Protein AF-M0PHT5-F1 (afdb_monomer)

Foldseek 3Di:
DDDPCLDDPPDDPVNSQVVQLVVQLVVLLVVQQVVQVVVPHGRDPVSSVVSNVLSVPDPGHQDDPVPS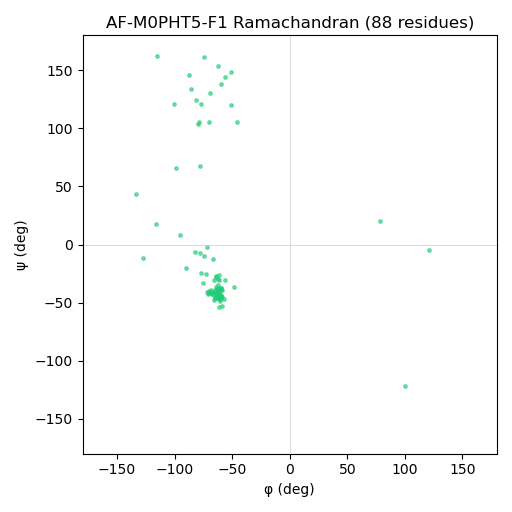DDPCNVVVSVVSVVVVVVVVVD

Structure (mmCIF, N/CA/C/O ba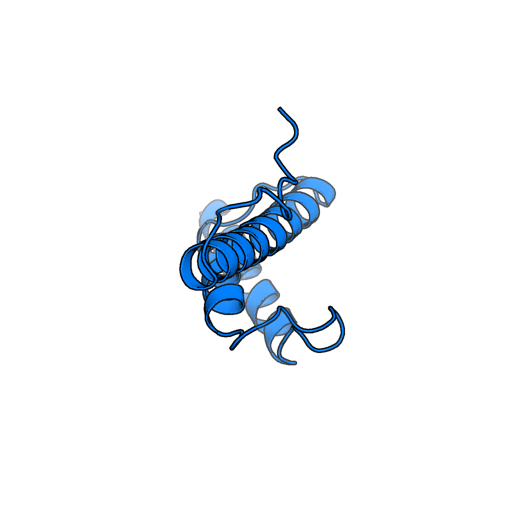ckbone):
data_AF-M0PHT5-F1
#
_entry.id   AF-M0PHT5-F1
#
loop_
_atom_site.group_PDB
_atom_site.id
_atom_site.type_symbol
_atom_site.label_atom_id
_atom_site.label_alt_id
_atom_site.label_comp_id
_atom_site.label_asym_id
_atom_site.label_entity_id
_atom_site.label_seq_id
_atom_site.pdbx_PDB_ins_code
_atom_site.Cartn_x
_atom_site.Cartn_y
_atom_site.Cartn_z
_atom_site.occupancy
_atom_site.B_iso_or_equiv
_atom_site.auth_seq_id
_atom_site.auth_comp_id
_atom_site.auth_asym_id
_atom_site.auth_atom_id
_atom_site.pdbx_PDB_model_num
ATOM 1 N N . ARG A 1 1 ? -2.679 19.467 -12.511 1.00 44.94 1 ARG A N 1
ATOM 2 C CA . ARG A 1 1 ? -1.626 19.423 -13.551 1.00 44.94 1 ARG A CA 1
ATOM 3 C C . ARG A 1 1 ? -1.488 17.954 -13.889 1.00 44.94 1 ARG A C 1
ATOM 5 O O . ARG A 1 1 ? -1.103 17.210 -13.006 1.00 44.94 1 ARG A O 1
ATOM 12 N N . ASP A 1 2 ? -1.960 17.547 -15.058 1.00 46.50 2 ASP A N 1
ATOM 13 C CA . ASP A 1 2 ? -2.000 16.140 -15.457 1.00 46.50 2 ASP A CA 1
ATOM 14 C C . ASP A 1 2 ? -0.611 15.729 -15.977 1.00 46.50 2 ASP A C 1
ATOM 16 O O . ASP A 1 2 ? -0.040 16.442 -16.808 1.00 46.50 2 ASP A O 1
ATOM 20 N N . GLN A 1 3 ? -0.015 14.685 -15.396 1.00 55.38 3 GLN A N 1
ATOM 21 C CA . GLN A 1 3 ? 1.394 14.300 -15.585 1.00 55.38 3 GLN A CA 1
ATOM 22 C C . GLN A 1 3 ? 1.582 12.936 -16.259 1.00 55.38 3 GLN A C 1
ATOM 24 O O . GLN A 1 3 ? 2.690 12.407 -16.252 1.00 55.38 3 GLN A O 1
ATOM 29 N N . THR A 1 4 ? 0.570 12.380 -16.927 1.00 53.31 4 THR A N 1
ATOM 30 C CA . THR A 1 4 ? 0.752 11.144 -17.704 1.00 53.31 4 THR A CA 1
ATOM 31 C C . THR A 1 4 ? 1.445 11.421 -19.046 1.00 53.31 4 THR A C 1
ATOM 33 O O . THR A 1 4 ? 0.853 11.296 -20.116 1.00 53.31 4 THR A O 1
ATOM 36 N N . LEU A 1 5 ? 2.715 11.826 -19.010 1.00 57.94 5 LEU A N 1
ATOM 37 C CA . LEU A 1 5 ? 3.576 11.938 -20.190 1.00 57.94 5 LEU A CA 1
ATOM 38 C C . LEU A 1 5 ? 4.471 10.702 -20.283 1.00 57.94 5 LEU A C 1
ATOM 40 O O . LEU A 1 5 ? 5.686 10.800 -20.156 1.00 57.94 5 LEU A O 1
ATOM 44 N N . ARG A 1 6 ? 3.850 9.539 -20.505 1.00 56.09 6 ARG A N 1
ATOM 45 C CA . ARG A 1 6 ? 4.562 8.275 -20.772 1.00 56.09 6 ARG A CA 1
ATOM 46 C C . ARG A 1 6 ? 5.311 8.275 -22.109 1.00 56.09 6 ARG A C 1
ATOM 48 O O . ARG A 1 6 ? 6.123 7.395 -22.341 1.00 56.09 6 ARG A O 1
ATOM 55 N N . ASP A 1 7 ? 5.047 9.261 -22.964 1.00 52.25 7 ASP A N 1
ATOM 56 C CA . ASP A 1 7 ? 5.481 9.261 -24.362 1.00 52.25 7 ASP A CA 1
ATOM 57 C C . ASP A 1 7 ? 6.098 10.609 -24.771 1.00 52.25 7 ASP A C 1
ATOM 59 O O . ASP A 1 7 ? 5.779 11.197 -25.806 1.00 52.25 7 ASP A O 1
ATOM 63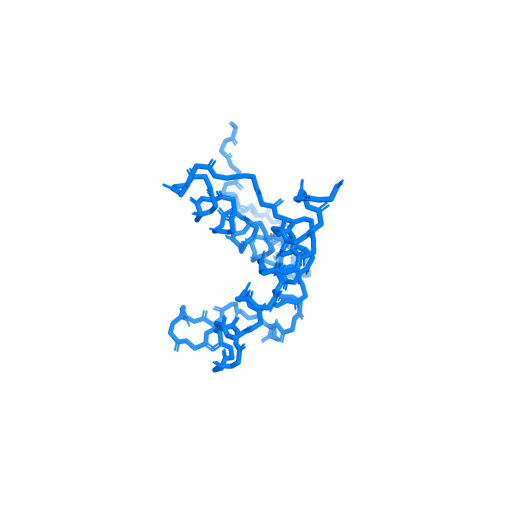 N N . ARG A 1 8 ? 6.947 11.180 -23.903 1.00 57.25 8 ARG A N 1
ATOM 64 C CA . ARG A 1 8 ? 7.761 12.328 -24.310 1.00 57.25 8 ARG A CA 1
ATOM 65 C C . ARG A 1 8 ? 8.934 11.790 -25.120 1.00 57.25 8 ARG A C 1
ATOM 67 O O . ARG A 1 8 ? 9.864 11.221 -24.559 1.00 57.25 8 ARG A O 1
ATOM 74 N N . GLU A 1 9 ? 8.873 11.978 -26.432 1.00 50.16 9 GLU A N 1
ATOM 75 C CA . GLU A 1 9 ? 9.972 11.711 -27.360 1.00 50.16 9 GLU A CA 1
ATOM 76 C C . GLU A 1 9 ? 11.282 12.301 -26.786 1.00 50.16 9 GLU A C 1
ATOM 78 O O . GLU A 1 9 ? 11.439 13.521 -26.702 1.00 50.16 9 GLU A O 1
ATOM 83 N N . GLY A 1 10 ? 12.171 11.433 -26.276 1.00 62.12 10 GLY A N 1
ATOM 84 C CA . GLY A 1 10 ? 13.431 11.815 -25.620 1.00 62.12 10 GLY A CA 1
ATOM 85 C C . GLY A 1 10 ? 13.638 11.359 -24.166 1.00 62.12 10 GLY A C 1
ATOM 86 O O . GLY A 1 10 ? 14.727 11.582 -23.642 1.00 62.12 10 GLY A O 1
ATOM 87 N N . THR A 1 11 ? 12.662 10.727 -23.505 1.00 68.06 11 THR A N 1
ATOM 88 C CA . THR A 1 11 ? 12.896 10.081 -22.198 1.00 68.06 11 THR A CA 1
ATOM 89 C C . THR A 1 11 ? 13.618 8.748 -22.398 1.00 68.06 11 THR A C 1
ATOM 91 O O . THR A 1 11 ? 13.125 7.875 -23.110 1.00 68.06 11 THR A O 1
ATOM 94 N N . ASP A 1 12 ? 14.800 8.592 -21.803 1.00 75.44 12 ASP A N 1
ATOM 95 C CA . ASP A 1 12 ? 15.543 7.335 -21.865 1.00 75.44 12 ASP A CA 1
ATOM 96 C C . ASP A 1 12 ? 14.909 6.261 -20.953 1.00 75.44 12 ASP A C 1
ATOM 98 O O . ASP A 1 12 ? 14.133 6.565 -20.042 1.00 75.44 12 ASP A O 1
ATOM 102 N N . ALA A 1 13 ? 15.240 4.994 -21.206 1.00 73.31 13 ALA A N 1
ATOM 103 C CA . ALA A 1 13 ? 14.631 3.851 -20.529 1.00 73.31 13 ALA A CA 1
ATOM 104 C C . ALA A 1 13 ? 14.863 3.829 -19.005 1.00 73.31 13 ALA A C 1
ATOM 106 O O . ALA A 1 13 ? 14.001 3.350 -18.272 1.00 73.31 13 ALA A O 1
ATOM 107 N N . GLU A 1 14 ? 15.987 4.357 -18.514 1.00 73.25 14 GLU A N 1
ATOM 108 C CA . GLU A 1 14 ? 16.290 4.418 -17.081 1.00 73.25 14 GLU A CA 1
ATOM 109 C C . GLU A 1 14 ? 15.400 5.451 -16.381 1.00 73.25 14 GLU A C 1
ATOM 111 O O . GLU A 1 14 ? 14.823 5.173 -15.327 1.00 73.25 14 GLU A O 1
ATOM 116 N N . THR A 1 15 ? 15.208 6.615 -17.011 1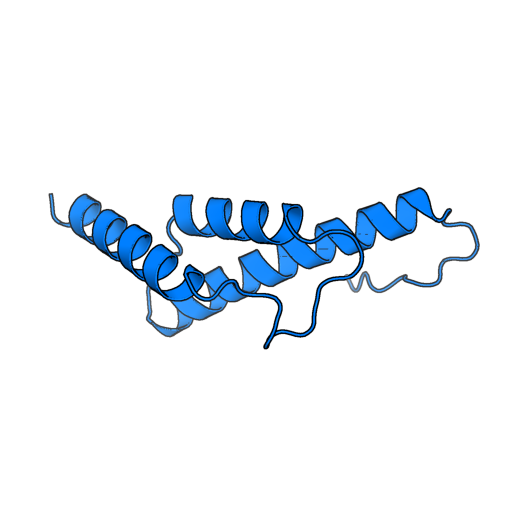.00 74.12 15 THR A N 1
ATOM 117 C CA . THR A 1 15 ? 14.289 7.648 -16.520 1.00 74.12 15 THR A CA 1
ATOM 118 C C . THR A 1 15 ? 12.838 7.157 -16.526 1.00 74.12 15 THR A C 1
ATOM 120 O O . THR A 1 15 ? 12.112 7.392 -15.560 1.00 74.12 15 THR A O 1
ATOM 123 N N . ALA A 1 16 ? 12.412 6.446 -17.575 1.00 71.50 16 ALA A N 1
ATOM 124 C CA . ALA A 1 16 ? 11.078 5.847 -17.637 1.00 71.50 16 ALA A CA 1
ATOM 125 C C . ALA A 1 16 ? 10.868 4.811 -16.516 1.00 71.50 16 ALA A C 1
ATOM 127 O O . ALA A 1 16 ? 9.901 4.912 -15.766 1.00 71.50 16 ALA A O 1
ATOM 128 N N . ALA A 1 17 ? 11.831 3.906 -16.309 1.00 71.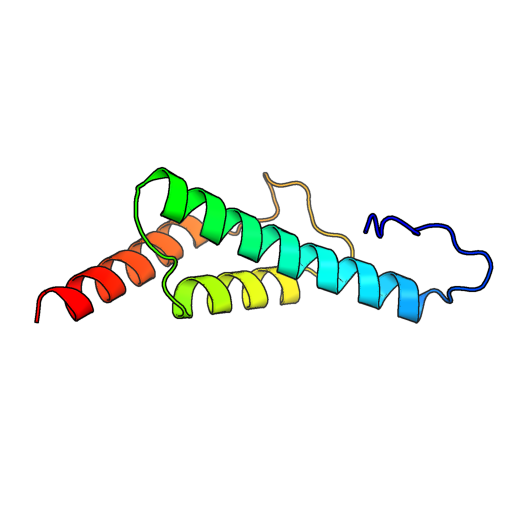56 17 ALA A N 1
ATOM 129 C CA . ALA A 1 17 ? 11.788 2.928 -15.220 1.00 71.56 17 ALA A CA 1
ATOM 130 C C . ALA A 1 17 ? 11.835 3.572 -13.820 1.00 71.56 17 ALA A C 1
ATOM 132 O O . ALA A 1 17 ? 11.343 3.010 -12.844 1.00 71.56 17 ALA A O 1
ATOM 133 N N . GLY A 1 18 ? 12.456 4.746 -13.675 1.00 69.38 18 GLY A N 1
ATOM 134 C CA . GLY A 1 18 ? 12.394 5.535 -12.442 1.00 69.38 18 GLY A CA 1
ATOM 135 C C . GLY A 1 18 ? 11.010 6.141 -12.192 1.00 69.38 18 GLY A C 1
ATOM 136 O O . GLY A 1 18 ? 10.536 6.141 -11.059 1.00 69.38 18 GLY A O 1
ATOM 137 N N . LEU A 1 19 ? 10.346 6.636 -13.242 1.00 68.12 19 LEU A N 1
ATOM 138 C CA . LEU A 1 19 ? 8.990 7.180 -13.147 1.00 68.12 19 LEU A CA 1
ATOM 139 C C . LEU A 1 19 ? 7.965 6.099 -12.799 1.00 68.12 19 LEU A C 1
ATOM 141 O O . LEU A 1 19 ? 7.106 6.353 -11.961 1.00 68.12 19 LEU A O 1
ATOM 145 N N . ASP A 1 20 ? 8.080 4.908 -13.388 1.00 73.62 20 ASP A N 1
ATOM 146 C CA . ASP A 1 20 ? 7.174 3.796 -13.089 1.00 73.62 20 ASP A CA 1
ATOM 147 C C . ASP A 1 20 ? 7.299 3.352 -11.622 1.00 73.62 20 ASP A C 1
ATOM 149 O O . ASP A 1 20 ? 6.288 3.287 -10.929 1.00 73.62 20 ASP A O 1
ATOM 153 N N . ARG A 1 21 ? 8.521 3.225 -11.088 1.00 74.06 21 ARG A N 1
ATOM 154 C CA . ARG A 1 21 ? 8.741 2.915 -9.660 1.00 74.06 21 ARG A CA 1
ATOM 155 C C . ARG A 1 21 ? 8.148 3.956 -8.705 1.00 74.06 21 ARG A C 1
ATOM 157 O O . ARG A 1 21 ? 7.615 3.603 -7.659 1.00 74.06 21 ARG A O 1
ATOM 164 N N . ASN A 1 22 ? 8.199 5.243 -9.057 1.00 83.50 22 ASN A N 1
ATOM 165 C CA . ASN A 1 22 ? 7.554 6.280 -8.245 1.00 83.50 22 ASN A CA 1
ATOM 166 C C . ASN A 1 22 ? 6.023 6.166 -8.289 1.00 83.50 22 ASN A C 1
ATOM 168 O O . ASN A 1 22 ? 5.374 6.332 -7.263 1.00 83.50 22 ASN A O 1
ATOM 172 N N . LEU A 1 23 ? 5.446 5.847 -9.455 1.00 84.88 23 LEU A N 1
ATOM 173 C CA . LEU A 1 23 ? 4.000 5.640 -9.582 1.00 84.88 23 LEU A CA 1
ATOM 174 C C . LEU A 1 23 ? 3.510 4.459 -8.737 1.00 84.88 23 LEU A C 1
ATOM 176 O O . LEU A 1 23 ? 2.401 4.512 -8.215 1.00 84.88 23 LEU A O 1
ATOM 180 N N . GLU A 1 24 ? 4.313 3.407 -8.608 1.00 86.62 24 GLU A N 1
ATOM 181 C CA . GLU A 1 24 ? 4.005 2.230 -7.788 1.00 86.62 24 GLU A CA 1
ATOM 182 C C . GLU A 1 24 ? 3.939 2.580 -6.301 1.00 86.62 24 GLU A C 1
ATOM 184 O O . GLU A 1 24 ? 2.953 2.260 -5.631 1.00 86.62 24 GLU A O 1
ATOM 189 N N . VAL A 1 25 ? 4.946 3.312 -5.815 1.00 89.06 25 VAL A N 1
ATOM 190 C CA . VAL A 1 25 ? 4.976 3.849 -4.449 1.00 89.06 25 VAL A CA 1
ATOM 191 C C . VAL A 1 25 ? 3.772 4.760 -4.204 1.00 89.06 25 VAL A C 1
ATOM 193 O O . VAL A 1 25 ? 3.008 4.529 -3.266 1.00 89.06 25 VAL A O 1
ATOM 196 N N . ASP A 1 26 ? 3.552 5.746 -5.078 1.00 90.00 26 ASP A N 1
ATOM 197 C CA . ASP A 1 26 ? 2.454 6.708 -4.953 1.00 90.00 26 ASP A CA 1
ATOM 198 C C . ASP A 1 26 ? 1.083 6.008 -4.953 1.00 90.00 26 ASP A C 1
ATOM 200 O O . ASP A 1 26 ? 0.178 6.387 -4.205 1.00 90.00 26 ASP A O 1
ATOM 204 N N . ALA A 1 27 ? 0.907 4.972 -5.780 1.00 89.56 27 ALA A N 1
ATOM 205 C CA . ALA A 1 27 ? -0.341 4.219 -5.862 1.00 89.56 27 ALA A CA 1
ATOM 206 C C . ALA A 1 27 ? -0.621 3.412 -4.586 1.00 89.56 27 ALA A C 1
ATOM 208 O O . ALA A 1 27 ? -1.768 3.381 -4.127 1.00 89.56 27 ALA A O 1
ATOM 209 N N . LEU A 1 28 ? 0.400 2.776 -4.004 1.00 90.06 28 LEU A N 1
ATOM 210 C CA . LEU A 1 28 ? 0.257 2.024 -2.758 1.00 90.06 28 LEU A CA 1
ATOM 211 C C . LEU A 1 28 ? 0.028 2.947 -1.556 1.00 90.06 28 LEU A C 1
ATOM 213 O O . LEU A 1 28 ? -0.868 2.681 -0.751 1.00 90.06 28 LEU A O 1
ATOM 217 N N . GLU A 1 29 ? 0.741 4.072 -1.469 1.00 94.00 29 GLU A N 1
ATOM 218 C CA . GLU A 1 29 ? 0.471 5.101 -0.458 1.00 94.00 29 GLU A CA 1
ATOM 219 C C . GLU A 1 29 ? -0.958 5.645 -0.573 1.00 94.00 29 GLU A C 1
ATOM 221 O O . GLU A 1 29 ? -1.679 5.741 0.424 1.00 94.00 29 GLU A O 1
ATOM 226 N N . LEU A 1 30 ? -1.412 5.952 -1.794 1.00 94.50 30 LEU A N 1
ATOM 227 C CA . LEU A 1 30 ? -2.771 6.432 -2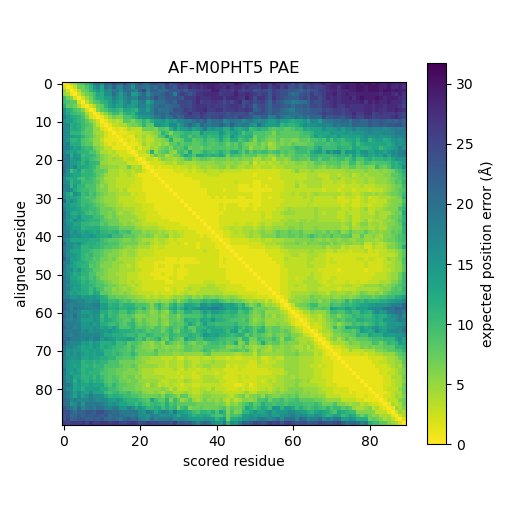.029 1.00 94.50 30 LEU A CA 1
ATOM 228 C C . LEU A 1 30 ? -3.820 5.395 -1.615 1.00 94.50 30 LEU A C 1
ATOM 230 O O . LEU A 1 30 ? -4.856 5.771 -1.065 1.00 94.50 30 LEU A O 1
ATOM 234 N N . ALA A 1 31 ? -3.571 4.105 -1.852 1.00 92.94 31 ALA A N 1
ATOM 235 C CA . ALA A 1 31 ? -4.464 3.033 -1.422 1.00 92.94 31 ALA A CA 1
ATOM 236 C C . ALA A 1 31 ? -4.577 2.965 0.109 1.00 92.94 31 ALA A C 1
ATOM 238 O O . ALA A 1 31 ? -5.686 2.819 0.629 1.00 92.94 31 ALA A O 1
ATOM 239 N N . VAL A 1 32 ? -3.461 3.136 0.827 1.00 94.19 32 VAL A N 1
ATOM 240 C CA . VAL A 1 32 ? -3.445 3.227 2.294 1.00 94.19 32 VAL A CA 1
ATOM 241 C C . VAL A 1 32 ? -4.267 4.425 2.764 1.00 94.19 32 VAL A C 1
ATOM 243 O O . VAL A 1 32 ? -5.206 4.243 3.537 1.00 94.19 32 VAL A O 1
ATOM 246 N N . VAL A 1 33 ? -3.984 5.625 2.247 1.00 96.25 33 VAL A N 1
ATOM 247 C CA . VAL A 1 33 ? -4.718 6.854 2.596 1.00 96.25 33 VAL A CA 1
ATOM 248 C C . VAL A 1 33 ? -6.213 6.693 2.315 1.00 96.25 33 VAL A C 1
ATOM 250 O O . VAL A 1 33 ? -7.050 7.013 3.156 1.00 96.25 33 VAL A O 1
ATOM 253 N N . ALA A 1 34 ? -6.585 6.177 1.143 1.00 94.88 34 ALA A N 1
ATOM 254 C CA . ALA A 1 34 ? -7.982 5.967 0.775 1.00 94.88 34 ALA A CA 1
ATOM 255 C C . ALA A 1 34 ? -8.674 4.953 1.702 1.00 94.88 34 ALA A C 1
ATOM 257 O O . ALA A 1 34 ? -9.807 5.176 2.124 1.00 94.88 34 ALA A O 1
ATOM 258 N N . GLY A 1 35 ? -7.994 3.858 2.050 1.00 91.94 35 GLY A N 1
ATOM 259 C CA . GLY A 1 35 ? -8.523 2.836 2.949 1.00 91.94 35 GLY A CA 1
ATOM 260 C C . GLY A 1 35 ? -8.756 3.361 4.364 1.00 91.94 35 GLY A C 1
ATOM 261 O O . GLY A 1 35 ? -9.827 3.146 4.933 1.00 91.94 35 GLY A O 1
ATOM 262 N N . THR A 1 36 ? -7.791 4.095 4.919 1.00 92.00 36 THR A N 1
ATOM 263 C CA . THR A 1 36 ? -7.885 4.631 6.284 1.00 92.00 36 THR A CA 1
ATOM 264 C C . THR A 1 36 ? -8.896 5.772 6.361 1.00 92.00 36 THR A C 1
ATOM 266 O O . THR A 1 36 ? -9.730 5.795 7.266 1.00 92.00 36 THR A O 1
ATOM 269 N N . THR A 1 37 ? -8.923 6.655 5.357 1.00 92.50 37 THR A N 1
ATOM 270 C CA . THR A 1 37 ? -9.922 7.735 5.280 1.00 92.50 37 THR A CA 1
ATOM 271 C C . THR A 1 37 ? -11.343 7.199 5.120 1.00 92.50 37 THR A C 1
ATOM 273 O O . THR A 1 37 ? -12.265 7.740 5.730 1.00 92.50 37 THR A O 1
ATOM 276 N N . ALA A 1 38 ? -11.545 6.107 4.372 1.00 93.19 38 ALA A N 1
ATOM 277 C CA . ALA A 1 38 ? -12.856 5.473 4.224 1.00 93.19 38 ALA A CA 1
ATOM 278 C C . ALA A 1 38 ? -13.424 4.945 5.553 1.00 93.19 38 ALA A C 1
ATOM 280 O O . ALA A 1 38 ? -14.643 4.927 5.730 1.00 93.19 38 ALA A O 1
ATOM 281 N N . VAL A 1 39 ? -12.560 4.555 6.497 1.00 90.00 39 VAL A N 1
ATOM 282 C CA . VAL A 1 39 ? -12.953 4.148 7.858 1.00 90.00 39 VAL A CA 1
ATOM 283 C C . VAL A 1 39 ? -12.867 5.291 8.879 1.00 90.00 39 VAL A C 1
ATOM 285 O O . VAL A 1 39 ? -13.069 5.066 10.069 1.00 90.00 39 VAL A O 1
ATOM 288 N N . GLY A 1 40 ? -12.623 6.524 8.421 1.00 90.62 40 GLY A N 1
ATOM 289 C CA . GLY A 1 40 ? -12.610 7.731 9.250 1.00 90.62 40 GLY A CA 1
ATOM 290 C C . GLY A 1 40 ? -11.336 7.938 10.071 1.00 90.62 40 GLY A C 1
ATOM 291 O O . GLY A 1 40 ? -11.382 8.669 11.057 1.00 90.62 40 GLY A O 1
ATOM 292 N N . GLY A 1 41 ? -10.230 7.297 9.692 1.00 88.62 41 GLY A N 1
ATOM 293 C CA . GLY A 1 41 ? -8.932 7.430 10.350 1.00 88.62 41 GLY A CA 1
ATOM 294 C C . GLY A 1 41 ? -7.863 8.061 9.460 1.00 88.62 41 GLY A C 1
ATOM 295 O O . GLY A 1 41 ? -7.966 8.077 8.231 1.00 88.62 41 GLY A O 1
ATOM 296 N N . ASP A 1 42 ? -6.799 8.531 10.100 1.00 90.50 42 ASP A N 1
ATOM 297 C CA . ASP A 1 42 ? -5.565 8.918 9.423 1.00 90.50 42 ASP A CA 1
ATOM 298 C C . ASP A 1 42 ? -4.639 7.700 9.277 1.00 90.50 42 ASP A C 1
ATOM 300 O O . ASP A 1 42 ? -4.632 6.821 10.148 1.00 90.50 42 ASP A O 1
ATOM 304 N N . PRO A 1 43 ? -3.868 7.603 8.182 1.00 89.31 43 PRO A N 1
ATOM 305 C CA . PRO A 1 43 ? -2.967 6.481 7.981 1.00 89.31 43 PRO A CA 1
ATOM 306 C C . PRO A 1 43 ? -1.795 6.516 8.972 1.00 89.31 43 PRO A C 1
ATOM 308 O O . PRO A 1 43 ? -1.125 7.546 9.082 1.00 89.31 43 PRO A O 1
ATOM 311 N N . PRO A 1 44 ? -1.498 5.400 9.670 1.00 92.25 44 PRO A N 1
ATOM 312 C CA . PRO A 1 44 ? -0.283 5.286 10.469 1.00 92.25 44 PRO A CA 1
ATOM 313 C C . PRO A 1 44 ? 0.965 5.470 9.596 1.00 92.25 44 PRO A C 1
ATOM 315 O O . PRO A 1 44 ? 1.042 4.904 8.507 1.00 92.25 44 PRO A O 1
ATOM 318 N N . GLU A 1 45 ? 1.968 6.203 10.084 1.00 92.81 45 GLU A N 1
ATOM 319 C CA . GLU A 1 45 ? 3.212 6.446 9.333 1.00 92.81 45 GLU A CA 1
ATOM 320 C C . GLU A 1 45 ? 3.934 5.136 8.981 1.00 92.81 45 GLU A C 1
ATOM 322 O O . GLU A 1 45 ? 4.342 4.940 7.843 1.00 92.81 45 GLU A O 1
ATOM 327 N N . GLU A 1 46 ? 3.948 4.174 9.905 1.00 93.00 46 GLU A N 1
ATOM 328 C CA . GLU A 1 46 ? 4.506 2.835 9.678 1.00 93.00 46 GLU A CA 1
ATOM 329 C C . GLU A 1 46 ? 3.749 2.043 8.592 1.00 93.00 46 GLU A C 1
ATOM 331 O O . GLU A 1 46 ? 4.327 1.196 7.914 1.00 93.00 46 GLU A O 1
ATOM 336 N N . LEU A 1 47 ? 2.457 2.325 8.382 1.00 92.75 47 LEU A N 1
ATOM 337 C CA . LEU A 1 47 ? 1.686 1.707 7.301 1.00 92.75 47 LEU A CA 1
ATOM 338 C C . LEU A 1 47 ? 2.042 2.319 5.936 1.00 92.75 47 LEU A C 1
ATOM 340 O O . LEU A 1 47 ? 2.043 1.608 4.933 1.00 92.75 47 LEU A O 1
ATOM 344 N N . LEU A 1 48 ? 2.376 3.613 5.897 1.00 93.81 48 LEU A N 1
ATOM 345 C CA . LEU A 1 48 ? 2.895 4.273 4.695 1.00 93.81 48 LEU A CA 1
ATOM 346 C C . LEU A 1 48 ? 4.317 3.799 4.367 1.00 93.81 48 LEU A C 1
ATOM 348 O O . LEU A 1 48 ? 4.620 3.546 3.206 1.00 93.81 48 LEU A O 1
ATOM 352 N N . GLU A 1 49 ? 5.173 3.625 5.375 1.00 94.00 49 GLU A N 1
ATOM 353 C CA . GLU A 1 49 ? 6.504 3.028 5.199 1.00 94.00 49 GLU A CA 1
ATOM 354 C C . GLU A 1 49 ? 6.405 1.604 4.650 1.00 94.00 49 GLU A C 1
ATOM 356 O O . GLU A 1 49 ? 7.035 1.288 3.644 1.00 94.00 49 GLU A O 1
ATOM 361 N N . TYR A 1 50 ? 5.524 0.780 5.221 1.00 92.44 50 TYR A N 1
ATOM 362 C CA . TYR A 1 50 ? 5.292 -0.571 4.717 1.00 92.44 50 TYR A CA 1
ATOM 363 C C . TYR A 1 50 ? 4.812 -0.588 3.254 1.00 92.44 50 TYR A C 1
ATOM 365 O O . TYR A 1 50 ? 5.226 -1.448 2.478 1.00 92.44 50 TYR A O 1
ATOM 373 N N . ALA A 1 51 ? 3.973 0.370 2.845 1.00 91.94 51 ALA A N 1
ATOM 374 C CA . ALA A 1 51 ? 3.542 0.505 1.454 1.00 91.94 51 ALA A CA 1
ATOM 375 C C . ALA A 1 51 ? 4.704 0.847 0.501 1.00 91.94 51 ALA A C 1
ATOM 377 O O . ALA A 1 51 ? 4.759 0.312 -0.606 1.00 91.94 51 ALA A O 1
ATOM 378 N N . ARG A 1 52 ? 5.653 1.689 0.930 1.00 90.62 52 ARG A N 1
ATOM 379 C CA . ARG A 1 52 ? 6.870 1.996 0.155 1.00 90.62 52 ARG A CA 1
ATOM 380 C C . ARG A 1 52 ? 7.754 0.770 -0.013 1.00 90.62 52 ARG A C 1
ATOM 382 O O . ARG A 1 52 ? 8.205 0.503 -1.123 1.00 90.62 52 ARG A O 1
ATOM 389 N N . ASP A 1 53 ? 7.973 0.034 1.072 1.00 90.38 53 ASP A N 1
ATOM 390 C CA . ASP A 1 53 ? 8.803 -1.171 1.059 1.00 90.38 53 ASP A CA 1
ATOM 391 C C . ASP A 1 53 ? 8.202 -2.232 0.131 1.00 90.38 53 ASP A C 1
ATOM 393 O O . ASP A 1 53 ? 8.900 -2.818 -0.691 1.00 90.38 53 ASP A O 1
ATOM 397 N N . LEU A 1 54 ? 6.878 -2.399 0.172 1.00 88.06 54 LEU A N 1
ATOM 398 C CA . LEU A 1 54 ? 6.165 -3.324 -0.703 1.00 88.06 54 LEU A CA 1
ATOM 399 C C . LEU A 1 54 ? 6.303 -2.970 -2.194 1.00 88.06 54 LEU A C 1
ATOM 401 O O . LEU A 1 54 ? 6.416 -3.865 -3.032 1.00 88.06 54 LEU A O 1
ATOM 405 N N . ALA A 1 55 ? 6.295 -1.677 -2.532 1.00 86.31 55 ALA A N 1
ATOM 406 C CA . ALA A 1 55 ? 6.559 -1.220 -3.894 1.00 86.31 55 ALA A CA 1
ATOM 407 C C . ALA A 1 55 ? 8.018 -1.476 -4.300 1.00 86.31 55 ALA A C 1
ATOM 409 O O . ALA A 1 55 ? 8.278 -1.944 -5.403 1.00 86.31 55 ALA A O 1
ATOM 410 N N . ALA A 1 56 ? 8.968 -1.206 -3.401 1.00 84.25 56 ALA A N 1
ATOM 411 C CA . ALA A 1 56 ? 10.393 -1.395 -3.657 1.00 84.25 56 ALA A CA 1
ATOM 412 C C . ALA A 1 56 ? 10.782 -2.871 -3.854 1.00 84.25 56 ALA A C 1
ATOM 414 O O . ALA A 1 56 ? 11.706 -3.156 -4.614 1.00 84.25 56 ALA A O 1
ATOM 415 N N . ASP A 1 57 ? 10.064 -3.792 -3.206 1.00 82.75 57 ASP A N 1
ATOM 416 C CA . ASP A 1 57 ? 10.247 -5.241 -3.339 1.00 82.75 57 ASP A CA 1
ATOM 417 C C . ASP A 1 57 ? 9.694 -5.806 -4.666 1.00 82.75 57 ASP A C 1
ATOM 419 O O . ASP A 1 57 ? 9.945 -6.968 -5.004 1.00 82.75 57 ASP A O 1
ATOM 423 N N . CYS A 1 58 ? 8.944 -5.016 -5.443 1.00 73.50 58 CYS A N 1
ATOM 424 C CA . CYS A 1 58 ? 8.475 -5.423 -6.764 1.00 73.50 58 CYS A CA 1
ATOM 425 C C . CYS A 1 58 ? 9.591 -5.253 -7.809 1.00 73.50 58 CYS A C 1
ATOM 427 O O . CYS A 1 58 ? 9.878 -4.156 -8.283 1.00 73.50 58 CYS A O 1
ATOM 429 N N . ASP A 1 59 ? 10.213 -6.363 -8.2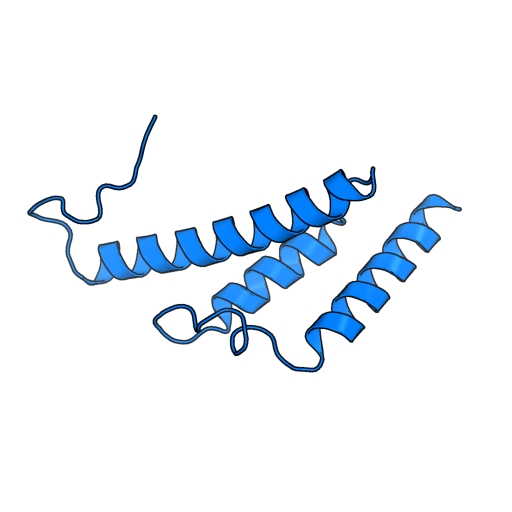16 1.00 67.81 59 ASP A N 1
ATOM 430 C CA . ASP A 1 59 ? 11.192 -6.364 -9.306 1.00 67.81 59 ASP A CA 1
ATOM 431 C C . ASP A 1 59 ? 10.511 -6.119 -10.671 1.00 67.81 59 ASP A C 1
ATOM 433 O O . ASP A 1 59 ? 9.914 -7.025 -11.261 1.00 67.81 59 ASP A O 1
ATOM 437 N N . GLY A 1 60 ? 10.668 -4.915 -11.230 1.00 69.88 60 GLY A N 1
ATOM 438 C CA . GLY A 1 60 ? 10.283 -4.606 -12.611 1.00 69.88 60 GLY A CA 1
ATOM 439 C C . GLY A 1 60 ? 8.947 -3.877 -12.736 1.00 69.88 60 GLY A C 1
ATOM 440 O O . GLY A 1 60 ? 8.830 -2.759 -12.261 1.00 69.88 60 GLY A O 1
ATOM 441 N N . GLU A 1 61 ? 7.990 -4.455 -13.465 1.00 68.94 61 GLU A N 1
ATOM 442 C CA . GLU A 1 61 ? 6.641 -3.890 -13.621 1.00 68.94 61 GLU A CA 1
ATOM 443 C C . GLU A 1 61 ? 5.759 -4.342 -12.456 1.00 68.94 61 GLU A C 1
ATOM 445 O O . GLU A 1 61 ? 5.725 -5.540 -12.146 1.00 68.94 61 GLU A O 1
ATOM 450 N N . PHE A 1 62 ? 5.008 -3.412 -11.856 1.00 69.69 62 PHE A N 1
ATOM 451 C CA . PHE A 1 62 ? 4.083 -3.743 -10.779 1.00 69.69 62 PHE A CA 1
ATOM 452 C C . PHE A 1 62 ? 3.145 -4.898 -11.157 1.00 69.69 62 PHE A C 1
ATOM 454 O O . PHE A 1 62 ? 2.364 -4.796 -12.115 1.00 69.69 62 PHE A O 1
ATOM 461 N N . PRO A 1 63 ? 3.172 -6.008 -10.408 1.00 71.81 63 PRO A N 1
ATOM 462 C CA . PRO A 1 63 ? 2.314 -7.141 -10.698 1.00 71.81 63 PRO A CA 1
ATOM 463 C C . PRO A 1 63 ? 0.825 -6.763 -10.578 1.00 71.81 63 PRO A C 1
ATOM 465 O O . PRO A 1 63 ? 0.444 -5.872 -9.816 1.00 71.81 63 PRO A O 1
ATOM 468 N N . PRO A 1 64 ? -0.073 -7.466 -11.292 1.00 71.06 64 PRO A N 1
ATOM 469 C CA . PRO A 1 64 ? -1.509 -7.258 -11.139 1.00 71.06 64 PRO A CA 1
ATOM 470 C C . PRO A 1 64 ? -1.935 -7.452 -9.677 1.00 71.06 64 PRO A C 1
ATOM 472 O O . PRO A 1 64 ? -1.436 -8.350 -9.002 1.00 71.06 64 PRO A O 1
ATOM 475 N N . ALA A 1 65 ? -2.905 -6.659 -9.208 1.00 65.94 65 ALA A N 1
ATOM 476 C CA . ALA A 1 65 ? -3.267 -6.536 -7.787 1.00 65.94 65 ALA A CA 1
ATOM 477 C C . ALA A 1 65 ? -3.463 -7.871 -7.039 1.00 65.94 65 ALA A C 1
ATOM 479 O O . ALA A 1 65 ? -3.061 -7.996 -5.889 1.00 65.94 65 ALA A O 1
ATOM 480 N N . GLY A 1 66 ? -4.018 -8.899 -7.695 1.00 64.75 66 GLY A N 1
ATOM 481 C CA . GLY A 1 66 ? -4.199 -10.234 -7.103 1.00 64.75 66 GLY A CA 1
ATOM 482 C C . GLY A 1 66 ? -2.913 -11.056 -6.907 1.00 64.75 66 GLY A C 1
ATOM 483 O O . GLY A 1 66 ? -2.990 -12.181 -6.429 1.00 64.75 66 GLY A O 1
ATOM 484 N N . ARG A 1 67 ? -1.754 -10.538 -7.325 1.00 71.81 67 ARG A N 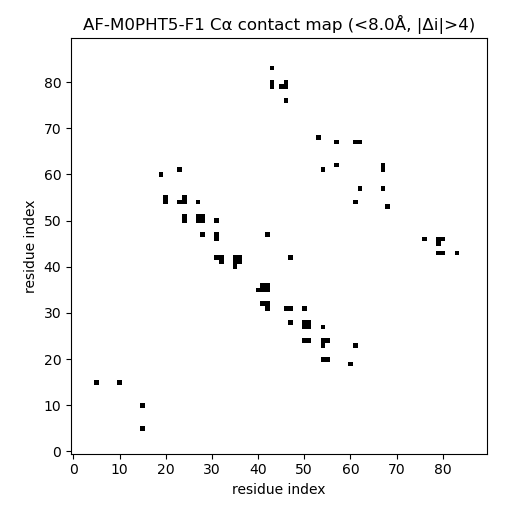1
ATOM 485 C CA . ARG A 1 67 ? -0.417 -11.132 -7.146 1.00 71.81 67 ARG A CA 1
ATOM 486 C C . ARG A 1 67 ? 0.590 -10.178 -6.507 1.00 71.81 67 ARG A C 1
ATOM 488 O O . ARG A 1 67 ? 1.670 -10.626 -6.149 1.00 71.81 67 ARG A O 1
ATOM 495 N N . ALA A 1 68 ? 0.256 -8.893 -6.409 1.00 71.12 68 ALA A N 1
ATOM 496 C CA . ALA A 1 68 ? 1.152 -7.869 -5.884 1.00 71.12 68 ALA A CA 1
ATOM 497 C C . ALA A 1 68 ? 1.343 -7.937 -4.375 1.00 71.12 68 ALA A C 1
ATOM 499 O O . ALA A 1 68 ? 2.363 -7.498 -3.862 1.00 71.12 68 ALA A O 1
ATOM 500 N N . LEU A 1 69 ? 0.360 -8.489 -3.668 1.00 79.06 69 LEU A N 1
ATOM 501 C CA . LEU A 1 69 ? 0.395 -8.579 -2.220 1.00 79.06 69 LEU A CA 1
ATOM 502 C C . LEU A 1 69 ? 0.817 -9.993 -1.808 1.00 79.06 69 LEU A C 1
ATOM 504 O O . LEU A 1 69 ? 0.121 -10.950 -2.163 1.00 79.06 69 LEU A O 1
ATOM 508 N N . PRO A 1 70 ? 1.919 -10.144 -1.056 1.00 81.62 70 PRO A N 1
ATOM 509 C CA . PRO A 1 70 ? 2.202 -11.364 -0.317 1.00 81.62 70 PRO A CA 1
ATOM 510 C C . PRO A 1 70 ? 1.008 -11.787 0.548 1.00 81.62 70 PRO A C 1
ATOM 512 O O . PRO A 1 70 ? 0.304 -10.944 1.103 1.00 81.62 70 PRO A O 1
ATOM 515 N N . ASP A 1 71 ? 0.827 -13.094 0.755 1.00 83.94 71 ASP A N 1
ATOM 516 C CA . ASP A 1 71 ? -0.273 -13.617 1.586 1.00 83.94 71 ASP A CA 1
ATOM 517 C C . ASP A 1 71 ? -0.260 -13.033 3.016 1.00 83.94 71 ASP A C 1
ATOM 519 O O . ASP A 1 71 ? -1.307 -12.828 3.625 1.00 83.94 71 ASP A O 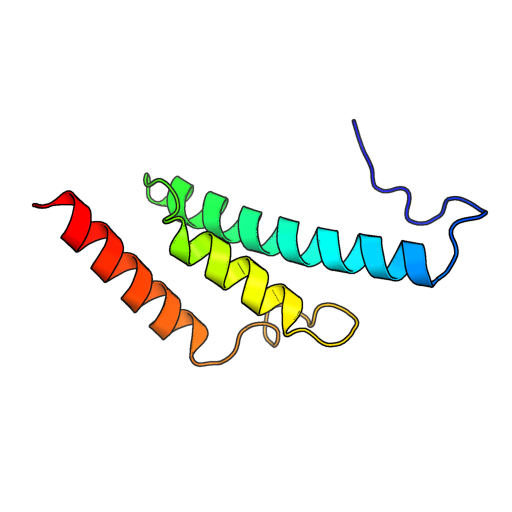1
ATOM 523 N N . ALA A 1 72 ? 0.929 -12.699 3.532 1.00 86.50 72 ALA A N 1
ATOM 524 C CA . ALA A 1 72 ? 1.127 -12.121 4.861 1.00 86.50 72 ALA A CA 1
ATOM 525 C C . ALA A 1 72 ? 0.794 -10.617 4.961 1.00 86.50 72 ALA A C 1
ATOM 527 O O . ALA A 1 72 ? 0.812 -10.059 6.059 1.00 86.50 72 ALA A O 1
ATOM 528 N N . THR A 1 73 ? 0.510 -9.931 3.849 1.00 87.50 73 THR A N 1
ATOM 529 C CA . THR A 1 73 ? 0.276 -8.478 3.846 1.00 87.50 73 THR A CA 1
ATOM 530 C C . THR A 1 73 ? -0.928 -8.085 4.695 1.00 87.50 73 THR A C 1
ATOM 532 O O . THR A 1 73 ? -0.849 -7.116 5.446 1.00 87.50 73 THR A O 1
ATOM 535 N N . ALA A 1 74 ? -2.020 -8.852 4.640 1.00 88.19 74 ALA A N 1
ATOM 536 C CA . ALA A 1 74 ? -3.205 -8.573 5.451 1.00 88.19 74 ALA A CA 1
ATOM 537 C C . ALA A 1 74 ? -2.899 -8.649 6.958 1.00 88.19 74 ALA A C 1
ATOM 539 O O . ALA A 1 74 ? -3.257 -7.736 7.704 1.00 88.19 74 ALA A O 1
ATOM 540 N N . ASP A 1 75 ? -2.174 -9.689 7.382 1.00 91.12 75 ASP A N 1
ATOM 541 C CA . ASP A 1 75 ? -1.752 -9.861 8.775 1.00 91.12 75 ASP A CA 1
ATOM 542 C C . ASP A 1 75 ? -0.837 -8.716 9.221 1.00 91.12 75 ASP A C 1
ATOM 544 O O . ASP A 1 75 ? -0.956 -8.211 10.340 1.00 91.12 75 ASP A O 1
ATOM 548 N N . ARG A 1 76 ? 0.056 -8.250 8.335 1.00 90.31 76 ARG A N 1
ATOM 549 C CA . ARG A 1 76 ? 0.944 -7.132 8.659 1.00 90.31 76 ARG A CA 1
ATOM 550 C C . ARG A 1 76 ? 0.215 -5.807 8.826 1.00 90.31 76 ARG A C 1
ATOM 552 O O . ARG A 1 76 ? 0.521 -5.075 9.765 1.00 90.31 76 ARG A O 1
ATOM 559 N N . ILE A 1 77 ? -0.751 -5.519 7.957 1.00 90.81 77 ILE A N 1
ATOM 560 C CA . ILE A 1 77 ? -1.592 -4.321 8.066 1.00 90.81 77 ILE A CA 1
ATOM 561 C C . ILE A 1 77 ? -2.370 -4.341 9.387 1.00 90.81 77 ILE A C 1
ATOM 563 O O . ILE A 1 77 ? -2.434 -3.317 10.072 1.00 90.81 77 ILE A O 1
ATOM 567 N N . ALA A 1 78 ? -2.930 -5.496 9.763 1.00 90.44 78 ALA A N 1
ATOM 568 C CA . ALA A 1 78 ? -3.654 -5.653 11.021 1.00 90.44 78 ALA A CA 1
ATOM 569 C C . ALA A 1 78 ? -2.755 -5.373 12.239 1.00 90.44 78 ALA A C 1
ATOM 571 O O . ALA A 1 78 ? -3.115 -4.548 13.077 1.00 90.44 78 ALA A O 1
ATOM 572 N N . ASP A 1 79 ? -1.555 -5.963 12.291 1.00 92.75 79 ASP A N 1
ATOM 573 C CA . ASP A 1 79 ? -0.597 -5.757 13.389 1.00 92.75 79 ASP A CA 1
ATOM 574 C C . ASP A 1 79 ? -0.158 -4.287 13.531 1.00 92.75 79 ASP A C 1
ATOM 576 O O . ASP A 1 79 ? -0.154 -3.740 14.636 1.00 92.75 79 ASP A O 1
ATOM 580 N N . ILE A 1 80 ? 0.172 -3.616 12.418 1.00 92.06 80 ILE A N 1
ATOM 581 C CA . ILE A 1 80 ? 0.524 -2.183 12.422 1.00 92.06 80 ILE A CA 1
ATOM 582 C C . ILE A 1 80 ? -0.645 -1.346 12.955 1.00 92.06 80 ILE A C 1
ATOM 584 O O . ILE A 1 80 ? -0.458 -0.469 13.802 1.00 92.06 80 ILE A O 1
ATOM 588 N N . SER A 1 81 ? -1.860 -1.640 12.491 1.00 87.44 81 SER A N 1
ATOM 589 C CA . SER A 1 81 ? -3.064 -0.901 12.878 1.00 87.44 81 SER A CA 1
ATOM 590 C C . SER A 1 81 ? -3.394 -1.078 14.364 1.00 87.44 81 SER A C 1
ATOM 592 O O . SER A 1 81 ? -3.688 -0.096 15.045 1.00 87.44 81 SER A O 1
ATOM 594 N N . GLU A 1 82 ? -3.296 -2.298 14.900 1.00 88.56 82 GLU A N 1
ATOM 595 C CA . GLU A 1 82 ? -3.503 -2.572 16.330 1.00 88.56 82 GLU A CA 1
ATOM 596 C C . GLU A 1 82 ? -2.515 -1.798 17.210 1.00 88.56 82 GLU A C 1
ATOM 598 O O . GLU A 1 82 ? -2.906 -1.184 18.210 1.00 88.56 82 GLU A O 1
ATOM 603 N N . ARG A 1 83 ? -1.236 -1.763 16.818 1.00 89.12 83 ARG A N 1
ATOM 604 C CA . ARG A 1 83 ? -0.203 -1.012 17.544 1.00 89.12 83 ARG A CA 1
ATOM 605 C C . ARG A 1 83 ? -0.440 0.497 17.492 1.00 89.12 83 ARG A C 1
ATOM 607 O O . ARG A 1 83 ? -0.273 1.160 18.516 1.00 89.12 83 ARG A O 1
ATOM 614 N N . ALA A 1 84 ? -0.874 1.029 16.350 1.00 84.19 84 ALA A N 1
ATOM 615 C CA . ALA A 1 84 ? -1.211 2.445 16.201 1.00 84.19 84 ALA A CA 1
ATOM 616 C C . ALA A 1 84 ? -2.394 2.862 17.098 1.00 84.19 84 ALA A C 1
ATOM 618 O O . ALA A 1 84 ? -2.327 3.881 17.792 1.00 84.19 84 ALA A O 1
ATOM 619 N N . VAL A 1 85 ? -3.451 2.043 17.158 1.00 81.69 85 VAL A N 1
ATOM 620 C CA . VAL A 1 85 ? -4.601 2.274 18.052 1.00 81.69 85 VAL A CA 1
ATOM 621 C C . VAL A 1 85 ? -4.168 2.212 19.519 1.00 81.69 85 VAL A C 1
ATOM 623 O O . VAL A 1 85 ? -4.474 3.122 20.288 1.00 81.69 85 VAL A O 1
ATOM 626 N N . SER A 1 86 ? -3.382 1.200 19.905 1.00 79.56 86 SER A N 1
ATOM 627 C CA . SER A 1 86 ? -2.884 1.067 21.281 1.00 79.56 86 SER A CA 1
ATOM 628 C C . SER A 1 86 ? -1.991 2.233 21.727 1.00 79.56 86 SER A C 1
ATOM 630 O O . SER A 1 86 ? -1.890 2.479 22.930 1.00 79.56 86 SER A O 1
ATOM 632 N N . ALA A 1 87 ? -1.318 2.922 20.802 1.00 75.12 87 ALA A N 1
ATOM 633 C CA . ALA A 1 87 ? -0.487 4.083 21.113 1.00 75.12 87 ALA A CA 1
ATOM 634 C C . ALA A 1 87 ? -1.309 5.356 21.376 1.00 75.12 87 ALA A C 1
ATOM 636 O O . ALA A 1 87 ? -0.834 6.236 22.087 1.00 75.12 87 ALA A O 1
ATOM 637 N N . THR A 1 88 ? -2.529 5.441 20.836 1.00 70.69 88 THR A N 1
ATOM 638 C CA . THR A 1 88 ? -3.404 6.621 20.958 1.00 70.69 88 THR A CA 1
ATOM 639 C C . THR A 1 88 ? -4.316 6.550 22.195 1.00 70.69 88 THR A C 1
ATOM 641 O O . THR A 1 88 ? -4.784 7.580 22.669 1.00 70.69 88 THR A O 1
ATOM 644 N N . ASP A 1 89 ? -4.545 5.353 22.751 1.00 64.44 89 ASP A N 1
ATOM 645 C CA . ASP A 1 89 ? -5.378 5.128 23.952 1.00 64.44 89 ASP A CA 1
ATOM 646 C C . ASP A 1 89 ? -4.634 5.383 25.292 1.00 64.44 89 ASP A C 1
ATOM 648 O O . ASP A 1 89 ? -5.246 5.351 26.358 1.00 64.44 89 ASP A O 1
ATOM 652 N N . ARG A 1 90 ? -3.315 5.644 25.264 1.00 51.94 90 ARG A N 1
ATOM 653 C CA . ARG A 1 90 ? -2.481 5.932 26.451 1.00 51.94 90 ARG A CA 1
ATOM 654 C C . ARG A 1 90 ? -2.314 7.433 26.690 1.00 51.94 90 ARG A C 1
ATOM 656 O O . ARG A 1 90 ? -2.383 7.823 27.880 1.00 51.94 90 ARG A O 1
#

Organism: NCBI:txid1230455

Radius of gyration: 15.79 Å; Cα contacts (8 Å, |Δi|>4): 42; chains: 1; bounding box: 29×33×54 Å

Secondary structure (DSSP, 8-state):
-----TT-TT--HHHHHHHHHHHHHHHHHHHHHHHHHHTT-PPPHHHHHHHHHHHHTS-SSPPPHHHHS-TTHHHHHHHHHHHHHHHH--

Sequence (90 aa):
RDQTLRDREGTDAETAAGLDRNLEVDALELAVVAGTTAVGGDPPEELLEYARDLAADCDGEFPPAGRALPDATADRIADISERAVSATDR

Solvent-accessible surface area (backbone atoms only — not comparable to full-atom values): 5493 Å² total; per-residue (Å²): 136,90,76,90,67,88,77,53,92,83,70,52,71,68,60,50,56,51,52,52,53,50,51,46,27,53,51,39,37,50,49,47,44,52,55,27,45,75,73,75,42,79,62,54,68,71,58,45,52,50,28,41,52,56,37,71,70,48,84,78,72,81,57,62,77,96,67,55,59,60,87,61,47,64,60,50,54,50,54,54,49,54,53,54,54,61,65,71,78,110

Nearest PDB structures (foldseek):
  4jd9-assembly6_E  TM=5.013E-01  e=8.242E+00  Phlebotomus duboscqi

InterPro domains:
  IPR055538 Protein of unknown function DUF7114 [PF23426] (1-79)

Mean predicted aligned error: 8.76 Å

pLDDT: mean 79.85, std 13.35, range [44.94, 96.25]